Protein AF-A0A075I325-F1 (afdb_monomer_lite)

Foldseek 3Di:
DLQVVVLVVVLVVFPCVDPVSVVVSVVDDGDDPDDDDDDDDDDPVPDDDPPDDDDDSVRVCVVVPDDD

Structure (mmCIF, N/CA/C/O backbone):
data_AF-A0A075I325-F1
#
_entry.id   AF-A0A075I325-F1
#
loop_
_atom_site.group_PDB
_atom_site.id
_atom_site.type_symbol
_atom_site.label_atom_id
_atom_site.label_alt_id
_atom_site.label_comp_id
_atom_site.label_asym_id
_atom_site.label_entity_id
_atom_site.label_seq_id
_atom_site.pdbx_PDB_ins_code
_atom_site.Cartn_x
_atom_site.Cartn_y
_atom_site.Cartn_z
_atom_site.occupancy
_atom_site.B_iso_or_equiv
_atom_site.auth_seq_id
_atom_site.auth_comp_id
_atom_site.auth_asym_id
_atom_site.auth_atom_id
_atom_site.pdbx_PDB_model_num
ATOM 1 N N . MET A 1 1 ? 5.297 -10.936 -2.562 1.00 78.50 1 MET A N 1
ATOM 2 C CA . MET A 1 1 ? 4.885 -10.409 -3.877 1.00 78.50 1 MET A CA 1
ATOM 3 C C . MET A 1 1 ? 4.363 -8.982 -3.731 1.00 78.50 1 MET A C 1
ATOM 5 O O . MET A 1 1 ? 3.670 -8.733 -2.744 1.00 78.50 1 MET A O 1
ATOM 9 N N . PRO A 1 2 ? 4.663 -8.064 -4.670 1.00 80.50 2 PRO A N 1
ATOM 10 C CA . PRO A 1 2 ? 4.360 -6.634 -4.563 1.00 80.50 2 PRO A CA 1
ATOM 11 C C . PRO A 1 2 ? 2.884 -6.329 -4.279 1.00 80.50 2 PRO A C 1
ATOM 13 O O . PRO A 1 2 ? 2.584 -5.515 -3.407 1.00 80.50 2 PRO A O 1
ATOM 16 N N . HIS A 1 3 ? 1.958 -7.050 -4.922 1.00 81.94 3 HIS A N 1
ATOM 17 C CA . HIS A 1 3 ? 0.516 -6.875 -4.714 1.00 81.94 3 HIS A CA 1
ATOM 18 C C . HIS A 1 3 ? 0.088 -7.149 -3.267 1.00 81.94 3 HIS A C 1
ATOM 20 O O . HIS A 1 3 ? -0.716 -6.406 -2.708 1.00 81.94 3 HIS A O 1
ATOM 26 N N . LEU A 1 4 ? 0.654 -8.174 -2.617 1.00 83.50 4 LEU A N 1
ATOM 27 C CA . LEU A 1 4 ? 0.352 -8.488 -1.216 1.00 83.50 4 LEU A CA 1
ATOM 28 C C . LEU A 1 4 ? 0.914 -7.435 -0.262 1.00 83.50 4 LEU A C 1
ATOM 30 O O . LEU A 1 4 ? 0.290 -7.163 0.761 1.00 83.50 4 LEU A O 1
ATOM 34 N N . MET A 1 5 ? 2.065 -6.839 -0.586 1.00 84.56 5 MET A N 1
ATOM 35 C CA . MET A 1 5 ? 2.639 -5.764 0.228 1.00 84.56 5 MET A CA 1
ATOM 36 C C . MET A 1 5 ? 1.723 -4.542 0.211 1.00 84.56 5 MET A C 1
ATOM 38 O O . MET A 1 5 ? 1.341 -4.058 1.273 1.00 84.56 5 MET A O 1
ATOM 42 N N . PHE A 1 6 ? 1.274 -4.126 -0.975 1.00 85.62 6 PHE A N 1
ATOM 43 C CA . PHE A 1 6 ? 0.330 -3.018 -1.108 1.00 85.62 6 PHE A CA 1
ATOM 44 C C . PHE A 1 6 ? -1.002 -3.312 -0.405 1.00 85.62 6 PHE A C 1
ATOM 46 O O . PHE A 1 6 ? -1.482 -2.517 0.405 1.00 85.62 6 PHE A O 1
ATOM 53 N N . LYS A 1 7 ? -1.561 -4.510 -0.619 1.00 88.19 7 LYS A N 1
ATOM 54 C CA . LYS A 1 7 ? -2.804 -4.934 0.037 1.00 88.19 7 LYS A CA 1
ATOM 55 C C . LYS A 1 7 ? -2.664 -4.951 1.565 1.00 88.19 7 LYS A C 1
ATOM 57 O O . LYS A 1 7 ? -3.600 -4.590 2.276 1.00 88.19 7 L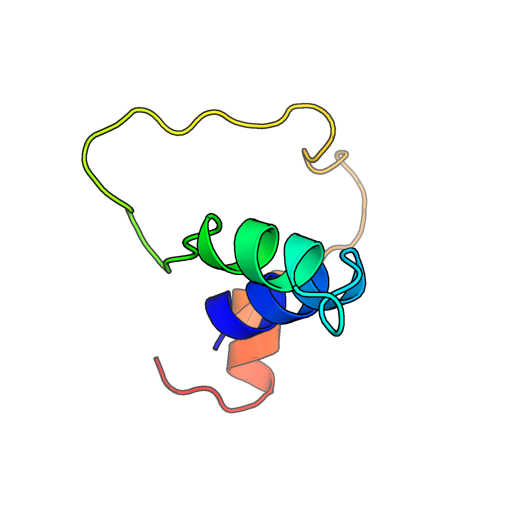YS A O 1
ATOM 62 N N . ARG A 1 8 ? -1.492 -5.318 2.094 1.00 88.50 8 ARG A N 1
ATOM 63 C CA . ARG A 1 8 ? -1.203 -5.288 3.535 1.00 88.50 8 ARG A CA 1
ATOM 64 C C . ARG A 1 8 ? -1.126 -3.862 4.081 1.00 88.50 8 ARG A C 1
ATOM 66 O O . ARG A 1 8 ? -1.668 -3.637 5.163 1.00 88.50 8 ARG A O 1
ATOM 73 N N . SER A 1 9 ? -0.530 -2.924 3.344 1.00 89.00 9 SER A N 1
ATOM 74 C CA . SER A 1 9 ? -0.520 -1.503 3.713 1.00 89.00 9 SER A CA 1
ATOM 75 C C . SER A 1 9 ? -1.941 -0.944 3.796 1.00 89.00 9 SER A C 1
ATOM 77 O O . SER A 1 9 ? -2.307 -0.357 4.812 1.00 89.00 9 SER A O 1
ATOM 79 N N . VAL A 1 10 ? -2.791 -1.224 2.800 1.00 87.56 10 VAL A N 1
ATOM 80 C CA . VAL A 1 10 ? -4.196 -0.776 2.823 1.00 87.56 10 VAL A CA 1
ATOM 81 C C . VAL A 1 10 ? -4.985 -1.421 3.962 1.00 87.56 10 VAL A C 1
ATOM 83 O O . VAL A 1 10 ? -5.767 -0.748 4.629 1.00 87.56 10 VAL A O 1
ATOM 86 N N . ARG A 1 11 ? -4.736 -2.702 4.262 1.00 89.06 11 ARG A N 1
ATOM 87 C CA . ARG A 1 11 ? -5.342 -3.370 5.424 1.00 89.06 11 ARG A CA 1
ATOM 88 C C . ARG A 1 11 ? -5.013 -2.658 6.741 1.00 89.06 11 ARG A C 1
ATOM 90 O O . ARG A 1 11 ? -5.858 -2.646 7.624 1.00 89.06 11 ARG A O 1
ATOM 97 N N . GLY A 1 12 ? -3.804 -2.114 6.888 1.00 88.75 12 GLY A N 1
ATOM 98 C CA . GLY A 1 12 ? -3.386 -1.385 8.090 1.00 88.75 12 GLY A CA 1
ATOM 99 C C . GLY A 1 12 ? -4.085 -0.033 8.269 1.00 88.75 12 GLY A C 1
ATOM 100 O O . GLY A 1 12 ? -4.250 0.412 9.397 1.00 88.75 12 GLY A O 1
ATOM 101 N N . MET A 1 13 ? -4.539 0.583 7.174 1.00 91.00 13 MET A N 1
ATOM 102 C CA . MET A 1 13 ? -5.233 1.880 7.177 1.00 91.00 13 MET A CA 1
ATOM 103 C C . MET A 1 13 ? -6.751 1.767 7.392 1.00 91.00 13 MET A C 1
ATOM 105 O O . MET A 1 13 ? -7.439 2.777 7.505 1.00 91.00 13 MET A O 1
ATOM 109 N N . ILE A 1 14 ? -7.296 0.549 7.433 1.00 89.06 14 ILE A N 1
ATOM 110 C CA . ILE A 1 14 ? -8.733 0.283 7.573 1.00 89.06 14 ILE A CA 1
ATOM 111 C C . ILE A 1 14 ? -8.949 -0.542 8.851 1.00 89.06 14 ILE A C 1
ATOM 113 O O . ILE A 1 14 ? -8.148 -1.434 9.133 1.00 89.06 14 ILE A O 1
ATOM 117 N N . PRO A 1 15 ? -10.044 -0.338 9.612 1.00 88.00 15 PRO A N 1
ATOM 118 C CA . PRO A 1 15 ? -10.379 -1.162 10.778 1.00 88.00 15 PRO A CA 1
ATOM 119 C C . PRO A 1 15 ? -10.811 -2.586 10.371 1.00 88.00 15 PRO A C 1
ATOM 121 O O . PRO A 1 15 ? -11.978 -2.966 10.484 1.00 88.00 15 PRO A O 1
ATOM 124 N N . TYR A 1 16 ? -9.861 -3.394 9.893 1.00 86.81 16 TYR A N 1
ATOM 125 C CA . TYR A 1 16 ? -10.073 -4.715 9.290 1.00 86.81 16 TYR A CA 1
ATOM 126 C C . TYR A 1 16 ? -10.721 -5.738 10.234 1.00 86.81 16 TYR A C 1
ATOM 128 O O . TYR A 1 16 ? -11.345 -6.689 9.775 1.00 86.81 16 TYR A O 1
ATOM 136 N N . GLN A 1 17 ? -10.608 -5.572 11.552 1.00 88.56 17 GLN A N 1
ATOM 137 C CA . GLN A 1 17 ? -11.246 -6.492 12.499 1.00 88.56 17 GLN A CA 1
ATOM 138 C C . GLN A 1 17 ? -12.779 -6.356 12.490 1.00 88.56 17 GLN A C 1
ATOM 140 O O . GLN A 1 17 ? -13.492 -7.348 12.673 1.00 88.56 17 GLN A O 1
ATOM 145 N N . THR A 1 18 ? -13.293 -5.164 12.171 1.00 93.44 18 THR A N 1
ATOM 146 C CA . THR A 1 18 ? -14.733 -4.889 12.087 1.00 93.44 18 THR A CA 1
ATOM 147 C C . THR A 1 18 ? -15.356 -5.452 10.800 1.00 93.44 18 THR A C 1
ATOM 149 O O . THR A 1 18 ? -14.689 -5.530 9.762 1.00 93.44 18 THR A O 1
ATOM 152 N N . PRO A 1 19 ? -16.654 -5.812 10.810 1.00 90.94 19 PRO A N 1
ATOM 153 C CA . PRO A 1 19 ? -17.350 -6.279 9.609 1.00 90.94 19 PRO A CA 1
ATOM 154 C C . PRO A 1 19 ? -17.387 -5.213 8.501 1.00 90.94 19 PRO A C 1
ATOM 156 O O . PRO A 1 19 ? -17.196 -5.543 7.330 1.00 90.94 19 PRO A O 1
ATOM 159 N N . ARG A 1 20 ? -17.530 -3.926 8.858 1.00 90.94 20 ARG A N 1
ATOM 160 C CA . ARG A 1 20 ? -17.446 -2.805 7.902 1.00 90.94 20 ARG A CA 1
ATOM 161 C C . ARG A 1 20 ? -16.070 -2.716 7.241 1.00 90.94 20 ARG A C 1
ATOM 163 O O . ARG A 1 20 ? -15.994 -2.600 6.019 1.00 90.94 20 ARG A O 1
ATOM 170 N N . GLY A 1 21 ? -14.993 -2.828 8.020 1.00 89.75 21 GLY A N 1
ATOM 171 C CA . GLY A 1 21 ? -13.631 -2.815 7.485 1.00 89.75 21 GLY A CA 1
ATOM 172 C C . GLY A 1 21 ? -13.332 -4.012 6.583 1.00 89.75 21 GLY A C 1
ATOM 173 O O . GLY A 1 21 ? -12.730 -3.837 5.525 1.00 89.75 21 GLY A O 1
ATOM 174 N N . ARG A 1 22 ? -13.826 -5.214 6.921 1.00 88.88 22 ARG A N 1
ATOM 175 C CA . ARG A 1 22 ? -13.728 -6.388 6.028 1.00 88.88 22 ARG A CA 1
ATOM 176 C C . ARG A 1 22 ? -14.476 -6.183 4.719 1.00 88.88 22 ARG A C 1
ATOM 178 O O . ARG A 1 22 ? -13.953 -6.551 3.671 1.00 88.88 22 ARG A O 1
ATOM 185 N N . ALA A 1 23 ? -15.671 -5.594 4.762 1.00 90.44 23 ALA A N 1
ATOM 186 C CA . ALA A 1 23 ? -16.433 -5.283 3.557 1.00 90.44 23 ALA A CA 1
ATOM 187 C C . ALA A 1 23 ? -15.696 -4.269 2.667 1.00 90.44 23 ALA A C 1
ATOM 189 O O . ALA A 1 23 ? -15.620 -4.467 1.460 1.00 90.44 23 ALA A O 1
ATOM 190 N N . ALA A 1 24 ? -15.095 -3.228 3.253 1.00 89.88 24 ALA A N 1
ATOM 191 C CA . ALA A 1 24 ? -14.262 -2.274 2.519 1.00 89.88 24 ALA A CA 1
ATOM 192 C C . ALA A 1 24 ? -13.026 -2.945 1.901 1.00 89.88 24 ALA A C 1
ATOM 194 O O . ALA A 1 24 ? -12.766 -2.781 0.713 1.00 89.88 24 ALA A O 1
ATOM 195 N N . PHE A 1 25 ? -12.318 -3.774 2.669 1.00 88.38 25 PHE A N 1
ATOM 196 C CA . PHE A 1 25 ? -11.133 -4.482 2.191 1.00 88.38 25 PHE A CA 1
ATOM 197 C C . PHE A 1 25 ? -11.433 -5.469 1.052 1.00 88.38 25 PHE A C 1
ATOM 199 O O . PHE A 1 25 ? -10.60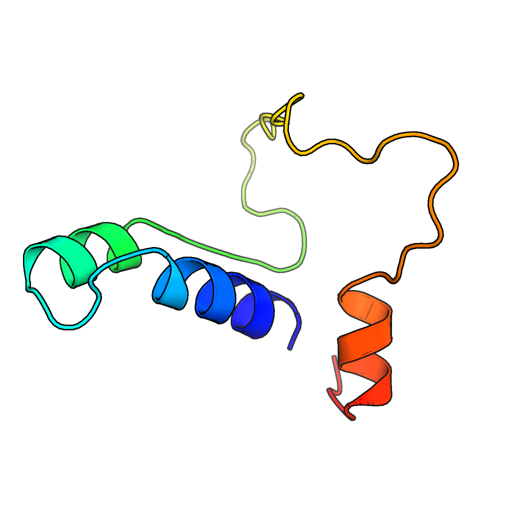8 -5.643 0.159 1.00 88.38 25 PHE A O 1
ATOM 206 N N . LYS A 1 26 ? -12.619 -6.094 1.050 1.00 86.75 26 LYS A N 1
ATOM 207 C CA . LYS A 1 26 ? -13.068 -6.979 -0.037 1.00 86.75 26 LYS A CA 1
ATOM 208 C C . LYS A 1 26 ? -13.314 -6.248 -1.361 1.00 86.75 26 LYS A C 1
ATOM 210 O O . LYS A 1 26 ? -13.186 -6.880 -2.401 1.00 86.75 26 LYS A O 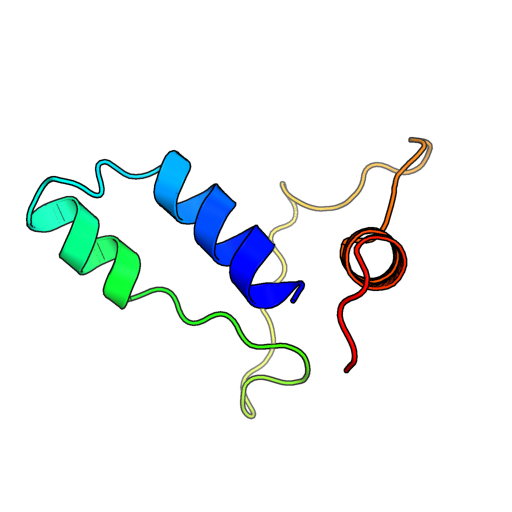1
ATOM 215 N N . ARG A 1 27 ? -13.654 -4.954 -1.332 1.00 87.81 27 ARG A N 1
ATOM 216 C CA . ARG A 1 27 ? -13.866 -4.147 -2.550 1.00 87.81 27 ARG A CA 1
ATOM 217 C C . ARG A 1 27 ? -12.559 -3.826 -3.275 1.00 87.81 27 ARG A C 1
ATOM 219 O O . ARG A 1 27 ? -12.583 -3.546 -4.465 1.00 87.81 27 ARG A O 1
ATOM 226 N N . LEU A 1 28 ? -11.429 -3.871 -2.571 1.00 87.25 28 LEU A N 1
ATOM 227 C CA . LEU A 1 28 ? -10.126 -3.583 -3.152 1.00 87.25 28 LEU A CA 1
ATOM 228 C C . LEU A 1 28 ? -9.557 -4.815 -3.870 1.00 87.25 28 LEU A C 1
ATOM 230 O O . LEU A 1 28 ? -9.210 -5.823 -3.240 1.00 87.25 28 LEU A O 1
ATOM 234 N N . ARG A 1 29 ? -9.372 -4.686 -5.185 1.00 83.00 29 ARG A N 1
ATOM 235 C CA . ARG A 1 29 ? -8.619 -5.626 -6.017 1.00 83.00 29 ARG A CA 1
ATOM 236 C C . ARG A 1 29 ? -7.259 -5.016 -6.361 1.00 83.00 29 ARG A C 1
ATOM 238 O O . ARG A 1 29 ? -7.173 -3.835 -6.669 1.00 83.00 29 ARG A O 1
ATOM 245 N N . VAL A 1 30 ? -6.198 -5.807 -6.221 1.00 84.50 30 VAL A N 1
ATOM 246 C CA . VAL A 1 30 ? -4.814 -5.380 -6.468 1.00 84.50 30 VAL A CA 1
ATOM 247 C C . VAL A 1 30 ? -4.158 -6.471 -7.291 1.00 84.50 30 VAL A C 1
ATOM 249 O O . VAL A 1 30 ? -3.977 -7.579 -6.786 1.00 84.50 30 VAL A O 1
ATOM 252 N N . ASP A 1 31 ? -3.798 -6.142 -8.522 1.00 81.75 31 ASP A N 1
ATOM 253 C CA . ASP A 1 31 ? -3.174 -7.049 -9.478 1.00 81.75 31 ASP A CA 1
ATOM 254 C C . ASP A 1 31 ? -1.785 -6.503 -9.877 1.00 81.75 31 ASP A C 1
ATOM 256 O O . ASP A 1 31 ? -1.497 -5.317 -9.706 1.00 81.75 31 ASP A O 1
ATOM 260 N N . ILE A 1 32 ? -0.887 -7.377 -10.346 1.00 76.88 32 ILE A N 1
ATOM 261 C CA . ILE A 1 32 ? 0.408 -6.981 -10.928 1.00 76.88 32 ILE A CA 1
ATOM 262 C C . ILE A 1 32 ? 0.280 -7.116 -12.445 1.00 76.88 32 ILE A C 1
ATOM 264 O O . ILE A 1 32 ? 0.056 -8.222 -12.928 1.00 76.88 32 ILE A O 1
ATOM 268 N N . GLY A 1 33 ? 0.442 -6.015 -13.182 1.00 74.00 33 GLY A N 1
ATOM 269 C CA . GLY A 1 33 ? 0.178 -5.956 -14.625 1.00 74.00 33 GLY A CA 1
ATOM 270 C C . GLY A 1 33 ? -1.173 -5.298 -14.942 1.00 74.00 33 GLY A C 1
ATOM 271 O O . GLY A 1 33 ? -1.822 -4.779 -14.032 1.00 74.00 33 GLY A O 1
ATOM 272 N N . PRO A 1 3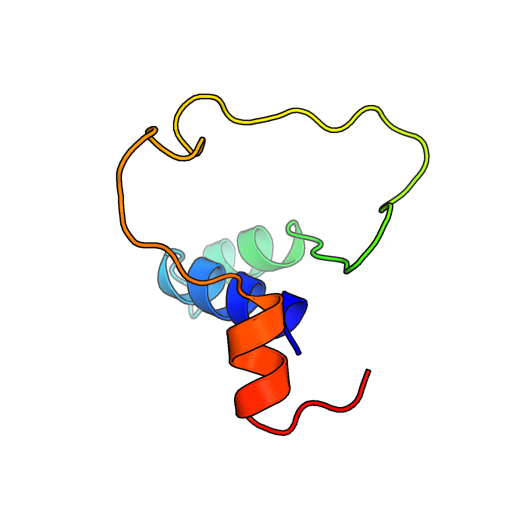4 ? -1.593 -5.258 -16.218 1.00 64.50 34 PRO A N 1
ATOM 273 C CA . PRO A 1 34 ? -2.831 -4.594 -16.615 1.00 64.50 34 PRO A CA 1
ATOM 274 C C . PRO A 1 34 ? -4.049 -5.321 -16.031 1.00 64.50 34 PRO A C 1
ATOM 276 O O . PRO A 1 34 ? -4.339 -6.468 -16.368 1.00 64.50 34 PRO A O 1
ATOM 279 N N . ALA A 1 35 ? -4.765 -4.637 -15.141 1.00 61.69 35 ALA A N 1
ATOM 280 C CA . ALA A 1 35 ? -6.014 -5.111 -14.567 1.00 61.69 35 ALA A CA 1
ATOM 281 C C . ALA A 1 35 ? -7.183 -4.646 -15.449 1.00 61.69 35 ALA A C 1
ATOM 283 O O . ALA A 1 35 ? -7.766 -3.591 -15.224 1.00 61.69 35 ALA A O 1
ATOM 284 N N . GLY A 1 36 ? -7.515 -5.442 -16.466 1.00 62.38 36 GLY A N 1
ATOM 285 C CA . GLY A 1 36 ? -8.669 -5.192 -17.335 1.00 62.38 36 GLY A CA 1
ATOM 286 C C . GLY A 1 36 ? -8.437 -4.160 -18.446 1.00 62.38 36 GLY A C 1
ATOM 287 O O . GLY A 1 36 ? -7.317 -3.722 -18.695 1.00 62.38 36 GLY A O 1
ATOM 288 N N . ALA A 1 37 ? -9.522 -3.832 -19.154 1.00 59.06 37 ALA A N 1
ATOM 289 C CA . ALA A 1 37 ? -9.535 -2.985 -20.353 1.00 59.06 37 ALA A CA 1
ATOM 290 C C . ALA A 1 37 ? -9.915 -1.514 -20.079 1.00 59.06 37 ALA A C 1
ATOM 292 O O . ALA A 1 37 ? -10.019 -0.720 -21.013 1.00 59.06 37 ALA A O 1
ATOM 293 N N . GLU A 1 38 ? -10.154 -1.144 -18.817 1.00 62.34 38 GLU A N 1
ATOM 294 C CA . GLU A 1 38 ? -10.537 0.218 -18.438 1.00 62.34 38 GLU A CA 1
ATOM 295 C C . GLU A 1 38 ? -9.317 1.126 -18.258 1.00 62.34 38 GLU A C 1
ATOM 297 O O . GLU A 1 38 ? -8.231 0.690 -17.870 1.00 62.34 38 GLU A O 1
ATOM 302 N N . LYS A 1 39 ? -9.497 2.417 -18.566 1.00 63.88 39 LYS A N 1
ATOM 303 C CA . LYS A 1 39 ? -8.430 3.416 -18.461 1.00 63.88 39 LYS A CA 1
ATOM 304 C C . LYS A 1 39 ? -8.044 3.592 -16.987 1.00 63.88 39 LYS A C 1
ATOM 306 O O . LYS A 1 39 ? -8.920 3.910 -16.184 1.00 63.88 39 LYS A O 1
ATOM 311 N N . PRO A 1 40 ? -6.763 3.427 -16.622 1.00 70.19 40 PRO A N 1
ATOM 312 C CA . PRO A 1 40 ? -6.329 3.622 -15.250 1.00 70.19 40 PRO A CA 1
ATOM 313 C C . PRO A 1 40 ? -6.456 5.098 -14.867 1.00 70.19 40 PRO A C 1
ATOM 315 O O . PRO A 1 40 ? -5.886 5.974 -15.518 1.00 70.19 40 PRO A O 1
ATOM 318 N N . GLU A 1 41 ? -7.187 5.373 -13.792 1.00 77.50 41 GLU A N 1
ATOM 319 C CA . GLU A 1 41 ? -7.231 6.700 -13.188 1.00 77.50 41 GLU A CA 1
ATOM 320 C C . GLU A 1 41 ? -6.015 6.869 -12.269 1.00 77.50 41 GLU A C 1
ATOM 322 O O . GLU A 1 41 ? -5.731 6.022 -11.417 1.00 77.50 41 GLU A O 1
ATOM 327 N N . THR A 1 42 ? -5.252 7.945 -12.467 1.00 74.62 42 THR A N 1
ATOM 328 C CA . THR A 1 42 ? -4.057 8.224 -11.661 1.00 74.62 42 THR A CA 1
ATOM 329 C C . THR A 1 42 ? -4.395 9.259 -10.600 1.00 74.62 42 THR A C 1
ATOM 331 O O . THR A 1 42 ? -4.879 10.341 -10.909 1.00 74.62 42 THR A O 1
ATOM 334 N N . ILE A 1 43 ? -4.102 8.947 -9.339 1.00 78.50 43 ILE A N 1
ATOM 335 C CA . ILE A 1 43 ? -4.330 9.867 -8.223 1.00 78.50 43 ILE A CA 1
ATOM 336 C C . ILE A 1 43 ? -3.163 10.858 -8.167 1.00 78.50 43 ILE A C 1
ATOM 338 O O . ILE A 1 43 ? -2.076 10.507 -7.712 1.00 78.50 43 ILE A O 1
ATOM 342 N N . GLU A 1 44 ? -3.392 12.102 -8.588 1.00 69.38 44 GLU A N 1
ATOM 343 C CA . GLU A 1 44 ? -2.373 13.168 -8.636 1.00 69.38 44 GLU A CA 1
ATOM 344 C C . GLU A 1 44 ? -1.691 13.408 -7.280 1.00 69.38 44 GLU A C 1
ATOM 346 O O . GLU A 1 44 ? -0.482 13.596 -7.207 1.00 69.38 44 GLU A O 1
ATOM 351 N N . ARG A 1 45 ? -2.438 13.296 -6.172 1.00 68.81 45 ARG A N 1
ATOM 352 C CA . ARG A 1 45 ? -1.898 13.445 -4.805 1.00 68.81 45 ARG A CA 1
ATOM 353 C C . ARG A 1 45 ? -0.935 12.339 -4.376 1.00 68.81 45 ARG A C 1
ATOM 355 O O . ARG A 1 45 ? -0.193 12.528 -3.419 1.00 68.81 45 ARG A O 1
ATOM 362 N N . ALA A 1 46 ? -0.997 11.179 -5.020 1.00 74.12 46 ALA A N 1
ATOM 363 C CA . ALA A 1 46 ? -0.122 10.047 -4.737 1.00 74.12 46 ALA A CA 1
ATOM 364 C C . ALA A 1 46 ? 1.023 9.943 -5.757 1.00 74.12 46 ALA A C 1
ATOM 366 O O . ALA A 1 46 ? 1.756 8.952 -5.751 1.00 74.12 46 ALA A O 1
ATOM 367 N N . GLN A 1 47 ? 1.170 10.936 -6.643 1.00 68.81 47 GLN A N 1
ATOM 368 C CA . GLN A 1 47 ? 2.278 10.973 -7.580 1.00 68.81 47 GLN A CA 1
ATOM 369 C C . GLN A 1 47 ? 3.584 11.279 -6.859 1.00 68.81 47 GLN A C 1
ATOM 371 O O . GLN A 1 47 ? 3.643 11.979 -5.848 1.00 68.81 47 GLN A O 1
ATOM 376 N N . MET A 1 48 ? 4.648 10.704 -7.399 1.00 62.28 48 MET A N 1
ATOM 377 C CA . MET A 1 48 ? 5.987 10.915 -6.891 1.00 62.28 48 MET A CA 1
ATOM 378 C C . MET A 1 48 ? 6.412 12.367 -7.109 1.00 62.28 48 MET A C 1
ATOM 380 O O . MET A 1 48 ? 6.384 12.863 -8.234 1.00 62.28 48 MET A O 1
ATOM 384 N N . THR A 1 49 ? 6.875 13.024 -6.049 1.00 67.50 49 THR A N 1
ATOM 385 C CA . THR A 1 49 ? 7.494 14.346 -6.153 1.00 67.50 49 THR A CA 1
ATOM 386 C C . THR A 1 49 ? 8.921 14.205 -6.681 1.00 67.50 49 THR A C 1
ATOM 388 O O . THR A 1 49 ? 9.751 13.498 -6.099 1.00 67.50 49 THR A O 1
ATOM 391 N N . SER A 1 50 ? 9.210 14.886 -7.788 1.00 54.94 50 SER A N 1
ATOM 392 C CA . SER A 1 50 ? 10.506 14.893 -8.470 1.00 54.94 50 SER A CA 1
ATOM 393 C C . SER A 1 50 ? 11.630 15.311 -7.511 1.00 54.94 50 SER A C 1
ATOM 395 O O . SER A 1 50 ? 11.618 16.428 -7.004 1.00 54.94 50 SER A O 1
ATOM 397 N N . GLY A 1 51 ? 12.600 14.424 -7.252 1.00 63.81 51 GLY A N 1
ATOM 398 C CA . GLY A 1 51 ? 13.809 14.738 -6.468 1.00 63.81 51 GLY A CA 1
ATOM 399 C C . GLY A 1 51 ? 14.021 13.928 -5.184 1.00 63.81 51 GLY A C 1
ATOM 400 O O . GLY A 1 51 ? 15.041 14.104 -4.523 1.00 63.81 51 GLY A O 1
ATOM 401 N N . THR A 1 52 ? 13.111 13.018 -4.826 1.00 72.25 52 THR A N 1
ATOM 402 C CA . THR A 1 52 ? 13.279 12.145 -3.650 1.00 72.25 52 THR A CA 1
ATOM 403 C C . THR A 1 52 ? 13.896 10.790 -4.004 1.00 72.25 52 THR A C 1
ATOM 405 O O . THR A 1 52 ? 13.559 10.164 -5.016 1.00 72.25 52 THR A O 1
ATOM 408 N N . VAL A 1 53 ? 14.808 10.313 -3.145 1.00 76.88 53 VAL A N 1
ATOM 409 C CA . VAL A 1 53 ? 15.315 8.935 -3.204 1.00 76.88 53 VAL A CA 1
ATOM 410 C C . VAL A 1 53 ? 14.149 8.004 -2.897 1.00 76.88 53 VAL A C 1
ATOM 412 O O . VAL A 1 53 ? 13.545 8.073 -1.829 1.00 76.88 53 VAL A O 1
ATOM 415 N N . HIS A 1 54 ? 13.828 7.142 -3.849 1.00 79.75 54 HIS A N 1
ATOM 416 C CA . HIS A 1 54 ? 12.698 6.231 -3.776 1.00 79.75 54 HIS A CA 1
ATOM 417 C C . HIS A 1 54 ? 13.158 4.827 -4.148 1.00 79.75 54 HIS A C 1
ATOM 419 O O . HIS A 1 54 ? 14.179 4.629 -4.808 1.00 79.75 54 HIS A O 1
ATOM 425 N N . VAL A 1 55 ? 12.393 3.837 -3.702 1.00 84.19 55 VAL A N 1
ATOM 426 C CA . VAL A 1 55 ? 12.635 2.43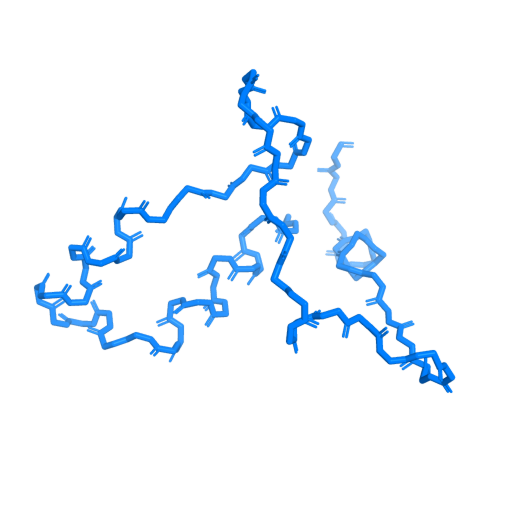2 -4.019 1.00 84.19 55 VAL A CA 1
ATOM 427 C C . VAL A 1 55 ? 11.351 1.861 -4.588 1.00 84.19 55 VAL A C 1
ATOM 429 O O . VAL A 1 55 ? 10.271 2.084 -4.038 1.00 84.19 55 VAL A O 1
ATOM 432 N N . THR A 1 56 ? 11.453 1.115 -5.686 1.00 84.25 56 THR A N 1
ATOM 433 C CA . THR A 1 56 ? 10.273 0.481 -6.267 1.00 84.25 56 THR A CA 1
ATOM 434 C C . THR A 1 56 ? 9.857 -0.741 -5.446 1.00 84.25 56 THR A C 1
ATOM 436 O O . THR A 1 56 ? 10.681 -1.507 -4.937 1.00 84.25 56 THR A O 1
ATOM 439 N N . LEU 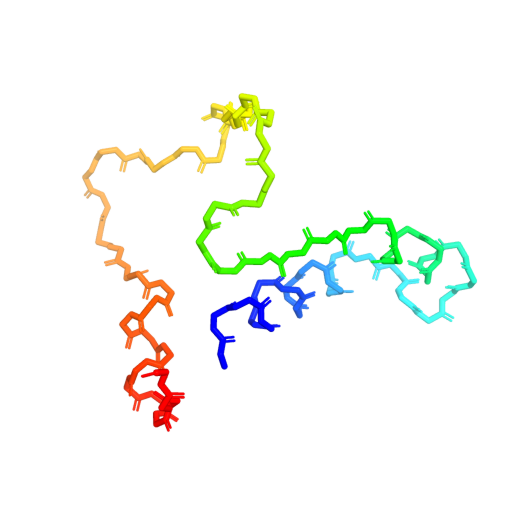A 1 57 ? 8.546 -0.971 -5.337 1.00 81.19 57 LEU A N 1
ATOM 440 C CA . LEU A 1 57 ? 8.006 -2.165 -4.672 1.00 81.19 57 LEU A CA 1
ATOM 441 C C . LEU A 1 57 ? 8.457 -3.468 -5.355 1.00 81.19 57 LEU A C 1
ATOM 443 O O . LEU A 1 57 ? 8.558 -4.507 -4.698 1.00 81.19 57 LEU A O 1
ATOM 447 N N . GLY A 1 58 ? 8.742 -3.413 -6.660 1.00 81.56 58 GLY A N 1
ATOM 448 C CA . GLY A 1 58 ? 9.309 -4.526 -7.417 1.00 81.56 58 GLY A CA 1
ATOM 449 C C . GLY A 1 58 ? 10.703 -4.905 -6.919 1.00 81.56 58 GLY A C 1
ATOM 450 O O . GLY A 1 58 ? 10.942 -6.075 -6.616 1.00 81.56 58 GLY A O 1
ATOM 451 N N . ASP A 1 59 ? 11.585 -3.918 -6.745 1.00 82.62 59 ASP A N 1
ATOM 452 C CA . ASP A 1 59 ? 12.955 -4.135 -6.265 1.00 82.62 59 ASP A CA 1
ATOM 453 C C . ASP A 1 59 ? 12.979 -4.661 -4.832 1.00 82.62 59 ASP A C 1
ATOM 455 O O . ASP A 1 59 ? 13.705 -5.613 -4.531 1.00 82.62 59 ASP A O 1
ATOM 459 N N . VAL A 1 60 ? 12.141 -4.093 -3.955 1.00 83.56 60 VAL A N 1
ATOM 460 C CA . VAL A 1 60 ? 11.986 -4.575 -2.574 1.00 83.56 60 VAL A CA 1
ATOM 461 C C . VAL A 1 60 ? 11.544 -6.032 -2.576 1.00 83.56 60 VAL A C 1
ATOM 463 O O . VAL A 1 60 ? 12.136 -6.865 -1.890 1.00 83.56 60 VAL A O 1
ATOM 466 N N . SER A 1 61 ? 10.531 -6.375 -3.374 1.00 81.38 61 SER A N 1
ATOM 467 C CA . SER A 1 61 ? 10.026 -7.740 -3.365 1.00 81.38 61 SER A CA 1
ATOM 468 C C . SER A 1 61 ? 11.006 -8.734 -4.003 1.00 81.38 61 SER A C 1
ATOM 470 O O . SER A 1 61 ? 11.053 -9.869 -3.532 1.00 81.38 61 SER A O 1
ATOM 472 N N . ARG A 1 62 ? 11.810 -8.330 -4.998 1.00 82.69 62 ARG A N 1
ATOM 473 C CA . ARG A 1 62 ? 12.878 -9.161 -5.585 1.00 82.69 62 ARG A CA 1
ATOM 474 C C . ARG A 1 62 ? 14.004 -9.422 -4.579 1.00 82.69 62 ARG A C 1
ATOM 476 O O . ARG A 1 62 ? 14.425 -10.564 -4.427 1.00 82.69 62 ARG A O 1
ATOM 483 N N . LYS A 1 63 ? 14.441 -8.392 -3.842 1.00 84.88 63 LYS A N 1
ATOM 484 C CA . LYS A 1 63 ? 15.457 -8.518 -2.777 1.00 84.88 63 LYS A CA 1
ATOM 485 C C . LYS A 1 63 ? 14.999 -9.414 -1.625 1.00 84.88 63 LYS A C 1
ATOM 487 O O . LYS A 1 63 ? 15.806 -10.146 -1.069 1.00 84.88 63 LYS A O 1
ATOM 492 N N . LEU A 1 64 ? 13.705 -9.398 -1.306 1.00 81.81 64 LEU A N 1
ATOM 493 C CA . LEU A 1 64 ? 13.096 -10.266 -0.290 1.00 81.81 64 LEU A CA 1
ATOM 494 C C . LEU A 1 64 ? 12.880 -11.719 -0.760 1.00 81.81 64 LEU A C 1
ATOM 496 O O . LEU A 1 64 ? 12.254 -12.501 -0.049 1.00 81.81 64 LEU A O 1
ATOM 500 N N . GLY A 1 65 ? 13.365 -12.093 -1.949 1.00 80.56 65 GLY A N 1
ATOM 501 C CA . GLY A 1 65 ? 13.320 -13.472 -2.437 1.00 80.56 65 GLY A CA 1
ATOM 502 C C . GLY A 1 65 ? 11.997 -13.878 -3.084 1.00 80.56 65 GLY A C 1
ATOM 503 O O . GLY A 1 65 ? 11.747 -15.068 -3.277 1.00 80.56 65 GLY A O 1
ATOM 504 N N . ALA A 1 66 ? 11.134 -12.923 -3.439 1.00 74.94 66 ALA A N 1
ATOM 505 C CA . ALA A 1 66 ? 9.967 -13.261 -4.237 1.00 74.94 66 ALA A CA 1
ATOM 506 C C . ALA A 1 66 ? 10.410 -13.626 -5.663 1.00 74.94 66 ALA A C 1
ATOM 508 O O . ALA A 1 66 ? 11.026 -12.821 -6.362 1.00 74.94 66 ALA A O 1
ATOM 509 N N . LYS A 1 67 ? 10.086 -14.853 -6.073 1.00 63.19 67 LYS A N 1
ATOM 510 C CA . LYS A 1 67 ? 10.169 -15.307 -7.462 1.00 63.19 67 LYS A CA 1
ATOM 511 C C . LYS A 1 67 ? 8.862 -14.919 -8.159 1.00 63.19 67 LYS A C 1
ATOM 513 O O . LYS A 1 67 ? 7.792 -15.219 -7.625 1.00 63.19 67 LYS A O 1
ATOM 518 N N . PHE A 1 68 ? 8.964 -14.219 -9.284 1.00 62.53 68 PHE A N 1
ATOM 519 C CA . PHE A 1 68 ? 7.854 -13.855 -10.172 1.00 62.53 68 PHE A CA 1
ATOM 520 C C . PHE A 1 68 ? 8.130 -14.428 -11.545 1.00 62.53 68 PHE A C 1
ATOM 522 O O . PHE A 1 68 ? 9.326 -14.398 -11.922 1.00 62.53 68 PHE A O 1
#

Secondary structure (DSSP, 8-state):
-HHHHHHHHHHHTTTTTSHHHHHHHHH----SS--SSSPPPP-GGGSPPTT-----HHHHHHHTT---

Radius of gyration: 14.43 Å; chains: 1; bounding box: 33×30×33 Å

pLDDT: mean 79.36, std 9.81, range [54.94, 93.44]

Organism: NCBI:txid1456539

Sequence (68 aa):
MPHLMFKRSVRGMIPYQTPRGRAAFKRLRVDIGPAGAEKPETIERAQMTSGTVHVTLGDVSRKLGAKF

InterPro domains:
  IPR036899 Large ribosomal subunit protein uL13 superfamily [G3DSA:3.90.1180.10] (1-68)
  IPR036899 Large ribosomal subunit protein uL13 superfamily [SSF52161] (2-67)